Protein AF-A0A2N1VAC6-F1 (afdb_monomer_lite)

Sequence (76 aa):
MIYGVVNQSIVALRREPFERSEMVSQVLFGETFTIIENYNDWLRVQLTFDSYEGWIDAKLCVIIDQEQMDLLSLSD

Structure (mmCIF, N/CA/C/O backbone):
data_AF-A0A2N1VAC6-F1
#
_entry.id   AF-A0A2N1VAC6-F1
#
loop_
_atom_site.group_PDB
_atom_site.id
_atom_site.type_symbol
_atom_site.label_atom_id
_atom_site.label_alt_id
_atom_site.label_comp_id
_atom_site.label_asym_id
_atom_site.label_entity_id
_atom_site.label_seq_id
_atom_site.pdbx_PDB_ins_code
_atom_site.Cartn_x
_atom_site.Cartn_y
_atom_site.Cartn_z
_atom_site.occupancy
_atom_site.B_iso_or_equiv
_atom_site.auth_seq_id
_atom_site.auth_comp_id
_atom_site.auth_asym_id
_atom_site.auth_atom_id
_atom_site.pdbx_PDB_model_num
ATOM 1 N N . MET A 1 1 ? -12.212 10.406 -1.252 1.00 81.81 1 MET A N 1
ATOM 2 C CA . MET A 1 1 ? -10.835 9.871 -1.359 1.00 81.81 1 MET A CA 1
ATOM 3 C C . MET A 1 1 ? -10.941 8.358 -1.518 1.00 81.81 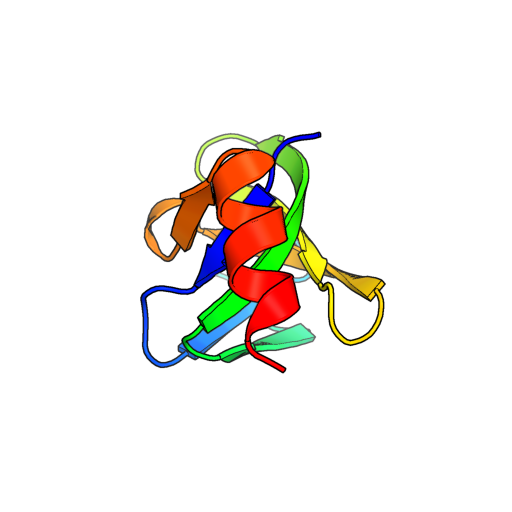1 MET A C 1
ATOM 5 O O . MET A 1 1 ? -12.031 7.842 -1.302 1.00 81.81 1 MET A O 1
ATOM 9 N N . ILE A 1 2 ? -9.892 7.672 -1.977 1.00 93.62 2 ILE A N 1
ATOM 10 C CA . ILE A 1 2 ? -9.889 6.203 -2.092 1.00 93.62 2 ILE A CA 1
ATOM 11 C C . ILE A 1 2 ? -8.966 5.666 -1.002 1.00 93.62 2 ILE A C 1
ATOM 13 O O . ILE A 1 2 ? -7.865 6.192 -0.829 1.00 93.62 2 ILE A O 1
ATOM 17 N N . TYR A 1 3 ? -9.412 4.643 -0.282 1.00 97.12 3 TYR A N 1
ATOM 18 C CA . TYR A 1 3 ? -8.689 4.066 0.843 1.00 97.12 3 TYR A CA 1
ATOM 19 C C . TYR A 1 3 ? -8.371 2.601 0.584 1.00 97.12 3 TYR A C 1
ATOM 21 O O . TYR A 1 3 ? -8.930 1.962 -0.313 1.00 97.12 3 TYR A O 1
ATOM 29 N N . GLY A 1 4 ? -7.476 2.062 1.395 1.00 96.94 4 GLY A N 1
ATOM 30 C CA . GLY A 1 4 ? -7.242 0.635 1.443 1.00 96.94 4 GLY A CA 1
ATOM 31 C C . GLY A 1 4 ? -6.871 0.167 2.835 1.00 96.94 4 GLY A C 1
ATOM 32 O O . GLY A 1 4 ? -6.496 0.953 3.705 1.00 96.94 4 GLY A O 1
ATOM 33 N N . VAL A 1 5 ? -6.995 -1.141 3.014 1.00 97.12 5 VAL A N 1
ATOM 34 C CA . VAL A 1 5 ? -6.576 -1.861 4.211 1.00 97.12 5 VAL A CA 1
ATOM 35 C C . VAL A 1 5 ? -5.733 -3.064 3.811 1.00 97.12 5 VAL A C 1
ATOM 37 O O . VAL A 1 5 ? -6.005 -3.739 2.809 1.00 97.12 5 VAL A O 1
ATOM 40 N N . VAL A 1 6 ? -4.693 -3.340 4.587 1.00 96.94 6 VAL A N 1
ATOM 41 C CA . VAL A 1 6 ? -3.851 -4.519 4.386 1.00 96.94 6 VAL A CA 1
ATOM 42 C C . VAL A 1 6 ? -4.576 -5.776 4.873 1.00 96.94 6 VAL A C 1
ATOM 44 O O . VAL A 1 6 ? -4.986 -5.858 6.030 1.00 96.94 6 VAL A O 1
ATOM 47 N N . ASN A 1 7 ? -4.705 -6.783 3.999 1.00 92.94 7 ASN A N 1
ATOM 48 C CA . ASN A 1 7 ? -5.356 -8.064 4.318 1.00 92.94 7 ASN A CA 1
ATOM 49 C C . ASN A 1 7 ? -4.381 -9.242 4.493 1.00 92.94 7 ASN A C 1
ATOM 51 O O . ASN A 1 7 ? -4.810 -10.347 4.824 1.00 92.94 7 ASN A O 1
ATOM 55 N N . GLN A 1 8 ? -3.085 -9.017 4.270 1.00 94.62 8 GLN A N 1
ATOM 56 C CA . GLN A 1 8 ? -2.018 -9.985 4.526 1.00 94.62 8 GLN A CA 1
ATOM 57 C C . GLN A 1 8 ? -1.371 -9.715 5.882 1.00 94.62 8 GLN A C 1
ATOM 59 O O . GLN A 1 8 ? -1.446 -8.605 6.394 1.00 94.62 8 GLN A O 1
ATOM 64 N N . SER A 1 9 ? -0.696 -10.710 6.464 1.00 95.94 9 SER A N 1
ATOM 65 C CA . SER A 1 9 ? -0.016 -10.534 7.758 1.00 95.94 9 SER A CA 1
ATOM 66 C C . SER A 1 9 ? 0.981 -9.371 7.749 1.00 95.94 9 SER A C 1
ATOM 68 O O . SER A 1 9 ? 1.096 -8.655 8.740 1.00 95.94 9 SER A O 1
ATOM 70 N N . ILE A 1 10 ? 1.695 -9.201 6.634 1.00 96.38 10 ILE A N 1
ATOM 71 C CA . ILE A 1 10 ? 2.668 -8.135 6.420 1.00 96.38 10 ILE A CA 1
ATOM 72 C C . ILE A 1 10 ? 2.804 -7.848 4.924 1.00 96.38 10 ILE A C 1
ATOM 74 O O . ILE A 1 10 ? 2.770 -8.767 4.103 1.00 96.38 10 ILE A O 1
ATOM 78 N N . VAL A 1 11 ? 2.983 -6.580 4.576 1.00 97.19 11 VAL A N 1
ATOM 79 C CA . VAL A 1 11 ? 3.170 -6.096 3.209 1.00 97.19 11 VAL A CA 1
ATOM 80 C C . VA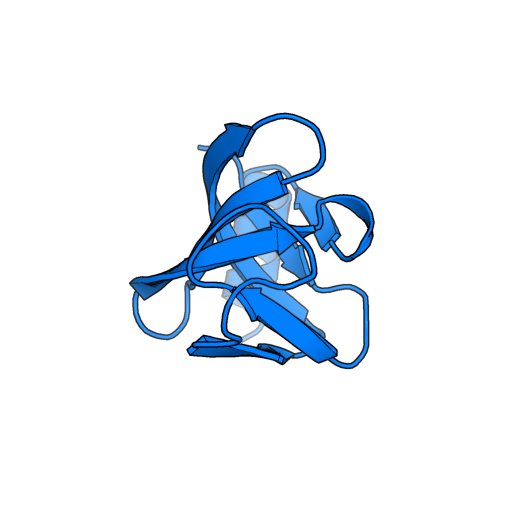L A 1 11 ? 4.362 -5.147 3.165 1.00 97.19 11 VAL A C 1
ATOM 82 O O . VAL A 1 11 ? 4.550 -4.318 4.051 1.00 97.19 11 VAL A O 1
ATOM 85 N N . ALA A 1 12 ? 5.202 -5.283 2.141 1.00 97.56 12 ALA A N 1
ATOM 86 C CA . ALA A 1 12 ? 6.348 -4.403 1.950 1.00 97.56 12 ALA A CA 1
ATOM 87 C C . ALA A 1 12 ? 5.894 -3.052 1.383 1.00 97.56 12 ALA A C 1
ATOM 89 O O . ALA A 1 12 ? 5.268 -3.010 0.324 1.00 97.56 12 ALA A O 1
ATOM 90 N N . LEU A 1 13 ? 6.278 -1.960 2.045 1.00 97.94 13 LEU A N 1
ATOM 91 C CA . LEU A 1 13 ? 6.186 -0.621 1.476 1.00 97.94 13 LEU A CA 1
ATOM 92 C C . LEU A 1 13 ? 7.490 -0.319 0.738 1.00 97.94 13 LEU A C 1
ATOM 94 O O . LEU A 1 13 ? 8.574 -0.379 1.327 1.00 97.94 13 LEU A O 1
ATOM 98 N N . ARG A 1 14 ? 7.404 -0.013 -0.554 1.00 98.38 14 ARG A N 1
ATOM 99 C CA . ARG A 1 14 ? 8.569 0.163 -1.428 1.00 98.38 14 ARG A CA 1
ATOM 100 C C . ARG A 1 14 ? 8.780 1.609 -1.851 1.00 98.38 14 ARG A C 1
ATOM 102 O O . ARG A 1 14 ? 7.835 2.390 -1.929 1.00 98.38 14 ARG A O 1
ATOM 109 N N . ARG A 1 15 ? 10.028 1.960 -2.168 1.00 98.19 15 ARG A N 1
ATOM 110 C CA . ARG A 1 15 ? 10.381 3.297 -2.672 1.00 98.19 15 ARG A CA 1
ATOM 111 C C . ARG A 1 15 ? 9.820 3.569 -4.072 1.00 98.19 15 ARG A C 1
ATOM 113 O O . ARG A 1 15 ? 9.449 4.700 -4.363 1.00 98.19 15 ARG A O 1
ATOM 120 N N . GLU A 1 16 ? 9.743 2.548 -4.924 1.00 98.25 16 GLU A N 1
ATOM 121 C CA . GLU A 1 16 ? 9.309 2.637 -6.327 1.00 98.25 16 GLU A CA 1
ATOM 122 C C . GLU A 1 16 ? 8.378 1.458 -6.696 1.00 98.25 16 GLU A C 1
ATOM 124 O O . GLU A 1 16 ? 8.455 0.404 -6.053 1.00 98.25 16 GLU A O 1
ATOM 129 N N . PRO A 1 17 ? 7.521 1.590 -7.733 1.00 97.62 17 PRO A N 1
ATOM 130 C CA . PRO A 1 17 ? 6.489 0.605 -8.071 1.00 97.62 17 PRO A CA 1
ATOM 131 C C . PRO A 1 17 ? 7.031 -0.591 -8.872 1.00 97.62 17 PRO A C 1
ATOM 133 O O . PRO A 1 17 ? 6.665 -0.819 -10.028 1.00 97.62 17 PRO A O 1
ATOM 136 N N . PHE A 1 18 ? 7.951 -1.348 -8.276 1.00 95.75 18 PHE A N 1
ATOM 137 C CA . PHE A 1 18 ? 8.399 -2.642 -8.791 1.00 95.75 18 PHE A CA 1
ATOM 138 C C . PHE A 1 18 ? 9.029 -3.507 -7.692 1.00 95.75 18 PHE A C 1
ATOM 140 O O . PHE A 1 18 ? 9.605 -3.025 -6.719 1.00 95.75 18 PHE A O 1
ATOM 147 N N . GLU A 1 19 ? 9.004 -4.824 -7.893 1.00 93.81 19 GLU A N 1
ATOM 148 C CA . GLU A 1 19 ? 9.342 -5.818 -6.862 1.00 93.81 19 GLU A CA 1
ATOM 149 C C . GLU A 1 19 ? 10.777 -5.777 -6.333 1.00 93.81 19 GLU A C 1
ATOM 151 O O . GLU A 1 19 ? 11.058 -6.203 -5.215 1.00 93.81 19 GLU A O 1
ATOM 156 N N . ARG A 1 20 ? 11.717 -5.292 -7.143 1.00 95.75 20 ARG A N 1
ATOM 157 C CA . ARG A 1 20 ? 13.129 -5.179 -6.752 1.00 95.75 20 ARG A CA 1
ATOM 158 C C . ARG A 1 20 ? 13.457 -3.849 -6.078 1.00 95.75 20 ARG A C 1
ATOM 160 O O . ARG A 1 20 ? 14.609 -3.655 -5.701 1.00 95.75 20 ARG A O 1
ATOM 167 N N . SER A 1 21 ? 12.487 -2.942 -5.960 1.00 97.06 21 SER A N 1
ATOM 168 C CA . SER A 1 21 ? 12.695 -1.664 -5.294 1.00 97.06 21 SER A CA 1
ATOM 169 C C . SER A 1 21 ? 12.951 -1.877 -3.805 1.00 97.06 21 SER A C 1
ATOM 171 O O . SER A 1 21 ? 12.442 -2.826 -3.195 1.00 97.06 21 SER A O 1
ATOM 173 N N . GLU A 1 22 ? 13.751 -0.985 -3.231 1.00 97.69 22 GLU A N 1
ATOM 174 C CA . GLU A 1 22 ? 14.050 -0.951 -1.807 1.00 97.69 22 GLU A CA 1
ATOM 175 C C . GLU A 1 22 ? 12.758 -0.973 -0.983 1.00 97.69 22 GLU A C 1
ATOM 177 O O . GLU A 1 22 ? 11.836 -0.188 -1.218 1.00 97.69 22 GLU A O 1
ATOM 182 N N . MET A 1 23 ? 12.707 -1.880 -0.008 1.00 97.75 23 MET A N 1
ATOM 183 C CA . MET A 1 23 ? 11.673 -1.882 1.018 1.00 97.75 23 MET A CA 1
ATOM 184 C C . MET A 1 23 ? 12.031 -0.809 2.046 1.00 97.75 23 MET A C 1
ATOM 186 O O . MET A 1 23 ? 13.020 -0.946 2.762 1.00 97.75 23 MET A O 1
ATOM 190 N N . VAL A 1 24 ? 11.239 0.257 2.085 1.00 97.44 24 VAL A N 1
ATOM 191 C CA . VAL A 1 24 ? 11.454 1.415 2.965 1.00 97.44 24 VAL A CA 1
ATOM 192 C C . VAL A 1 24 ? 10.717 1.278 4.293 1.00 97.44 24 VAL A C 1
ATOM 194 O O . VAL A 1 24 ? 11.133 1.875 5.280 1.00 97.44 24 VAL A O 1
ATOM 197 N N . SER A 1 25 ? 9.649 0.476 4.329 1.00 96.50 25 SER A N 1
ATOM 198 C CA . SER A 1 25 ? 8.906 0.140 5.544 1.00 96.50 25 SER A CA 1
ATOM 199 C C . SER A 1 25 ? 8.134 -1.175 5.365 1.00 96.50 25 SER A C 1
ATOM 201 O O . SER A 1 25 ? 8.184 -1.812 4.307 1.00 96.50 25 SER A O 1
ATOM 203 N N . GLN A 1 26 ? 7.419 -1.587 6.405 1.00 95.81 26 GLN A N 1
ATOM 204 C CA . GLN A 1 26 ? 6.508 -2.724 6.414 1.00 95.81 26 GLN A CA 1
ATOM 205 C C . GLN A 1 26 ? 5.159 -2.282 6.978 1.00 95.81 26 GLN A C 1
ATOM 207 O O . GLN A 1 26 ? 5.125 -1.532 7.947 1.00 95.81 26 GLN A O 1
ATOM 212 N N . VAL A 1 27 ? 4.079 -2.763 6.367 1.00 96.81 27 VAL A N 1
ATOM 213 C CA . VAL A 1 27 ? 2.692 -2.465 6.739 1.00 96.81 27 VAL A CA 1
ATOM 214 C C . VAL A 1 27 ? 2.034 -3.760 7.209 1.00 96.81 27 VAL A C 1
ATOM 216 O O . VAL A 1 27 ? 2.192 -4.803 6.571 1.00 96.81 27 VAL A O 1
ATOM 219 N N . LEU A 1 28 ? 1.350 -3.728 8.343 1.00 96.50 28 LEU A N 1
ATOM 220 C CA . LEU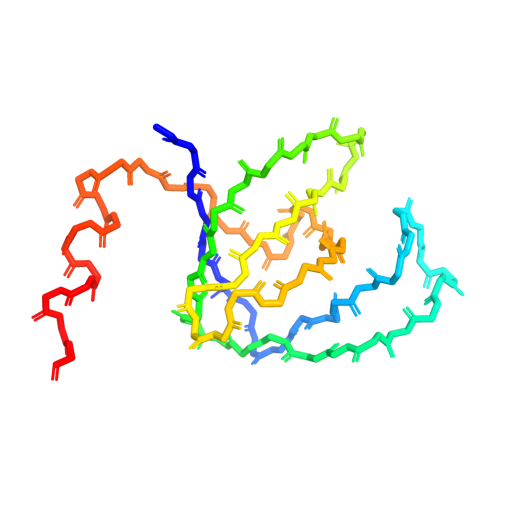 A 1 28 ? 0.801 -4.890 9.036 1.00 96.50 28 LEU A CA 1
ATOM 221 C C . LEU A 1 28 ? -0.672 -5.124 8.689 1.00 96.50 28 LEU A C 1
ATOM 223 O O . LEU A 1 28 ? -1.374 -4.233 8.216 1.00 96.50 28 LEU A O 1
ATOM 227 N N . PHE A 1 29 ? -1.152 -6.341 8.953 1.00 95.56 29 PHE A N 1
ATOM 228 C CA . PHE A 1 29 ? -2.569 -6.682 8.821 1.00 95.56 29 PHE A CA 1
ATOM 229 C C . PHE A 1 29 ? -3.471 -5.673 9.544 1.00 95.56 29 PHE A C 1
ATOM 231 O O . PHE A 1 29 ? -3.272 -5.399 10.727 1.00 95.56 29 PHE A O 1
ATOM 238 N N . GLY A 1 30 ? -4.496 -5.185 8.847 1.00 94.56 30 GLY A N 1
ATOM 239 C CA . GLY A 1 30 ? -5.473 -4.242 9.388 1.00 94.56 30 GLY A CA 1
ATOM 240 C C . GLY A 1 30 ? -5.046 -2.775 9.335 1.00 94.56 30 GLY A C 1
ATOM 241 O O . GLY A 1 30 ? -5.899 -1.911 9.517 1.00 94.56 30 GLY A O 1
ATOM 242 N N . GLU A 1 31 ? -3.783 -2.463 9.029 1.00 95.88 31 GLU A N 1
ATOM 243 C CA . GLU A 1 31 ? -3.380 -1.071 8.833 1.00 95.88 31 GLU A CA 1
ATOM 244 C C . GLU A 1 31 ? -4.047 -0.479 7.589 1.00 95.88 31 GLU A C 1
ATOM 246 O O . GLU A 1 31 ? -4.184 -1.127 6.543 1.00 95.88 31 GLU A O 1
ATOM 251 N N . THR A 1 32 ? -4.466 0.777 7.726 1.00 96.94 32 THR A N 1
ATOM 252 C CA . THR A 1 32 ? -5.184 1.527 6.699 1.00 96.94 32 THR A CA 1
ATOM 253 C C . THR A 1 32 ? -4.296 2.589 6.069 1.00 96.94 32 THR A C 1
ATOM 255 O O . THR A 1 32 ? -3.307 3.052 6.647 1.00 96.94 32 THR A O 1
ATOM 258 N N . PHE A 1 33 ? -4.659 2.988 4.857 1.00 97.31 33 PHE A N 1
ATOM 259 C CA . PHE A 1 33 ? -3.947 4.015 4.116 1.00 97.31 33 PHE A CA 1
ATOM 260 C C . PHE A 1 33 ? -4.860 4.720 3.115 1.00 97.31 33 PHE A C 1
ATOM 262 O O . PHE A 1 33 ? -5.884 4.190 2.676 1.00 97.31 33 PHE A O 1
ATOM 269 N N . THR A 1 34 ? -4.450 5.917 2.705 1.00 98.00 34 THR A N 1
ATOM 270 C CA . THR A 1 34 ? -5.075 6.651 1.599 1.00 98.00 34 THR A CA 1
ATOM 271 C C . THR A 1 34 ? -4.300 6.390 0.314 1.00 98.00 34 THR A C 1
ATOM 273 O O . THR A 1 34 ? -3.072 6.468 0.303 1.00 98.00 34 THR A O 1
ATOM 276 N N . ILE A 1 35 ? -4.998 6.105 -0.785 1.00 97.69 35 ILE A N 1
ATOM 277 C CA . ILE A 1 35 ? -4.386 5.926 -2.105 1.00 97.69 35 ILE A CA 1
ATOM 278 C C . ILE A 1 35 ? -4.228 7.300 -2.763 1.00 97.69 35 ILE A C 1
ATOM 280 O O . ILE A 1 35 ? -5.208 8.013 -2.987 1.00 97.69 35 ILE A O 1
ATOM 284 N N . ILE A 1 36 ? -2.984 7.658 -3.078 1.00 97.44 36 ILE A N 1
ATOM 285 C CA . ILE A 1 36 ? -2.604 8.942 -3.680 1.00 97.44 36 ILE A CA 1
ATOM 286 C C . ILE A 1 36 ? -2.446 8.807 -5.199 1.00 97.44 36 ILE A C 1
ATOM 288 O O . ILE A 1 36 ? -2.782 9.726 -5.942 1.00 97.44 36 ILE A O 1
ATOM 292 N N . GLU A 1 37 ? -1.932 7.668 -5.666 1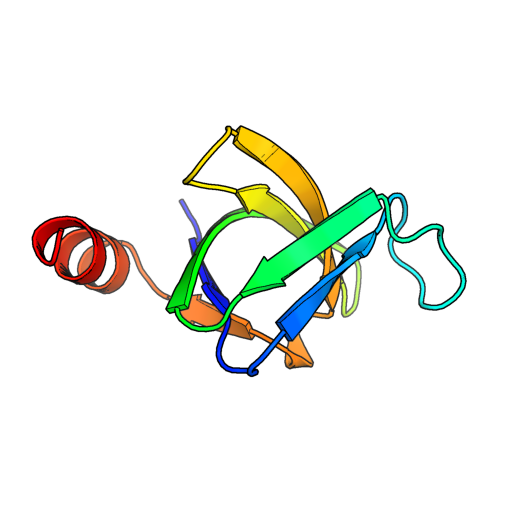.00 97.25 37 GLU A N 1
ATOM 293 C CA . GLU A 1 37 ? -1.663 7.408 -7.083 1.00 97.25 37 GLU A CA 1
ATOM 294 C C . GLU A 1 37 ? -1.810 5.916 -7.404 1.00 97.25 37 GLU A C 1
ATOM 296 O O . GLU A 1 37 ? -1.501 5.063 -6.574 1.00 97.25 37 GLU A O 1
ATOM 301 N N . ASN A 1 38 ? -2.246 5.607 -8.627 1.00 95.94 38 ASN A N 1
ATOM 302 C CA . ASN A 1 38 ? -2.303 4.249 -9.164 1.00 95.94 38 ASN A CA 1
ATOM 303 C C . ASN A 1 38 ? -1.360 4.132 -10.365 1.00 95.94 38 ASN A C 1
ATOM 305 O O . ASN A 1 38 ? -1.459 4.927 -11.301 1.00 95.94 38 ASN A O 1
ATOM 309 N N . TYR A 1 39 ? -0.501 3.113 -10.374 1.00 97.12 39 TYR A N 1
ATOM 310 C CA . TYR A 1 39 ? 0.408 2.816 -11.479 1.00 97.12 39 TYR A CA 1
ATOM 311 C C . TYR A 1 39 ? 0.461 1.308 -11.744 1.00 97.12 39 TYR A C 1
ATOM 313 O O . TYR A 1 39 ? 1.121 0.558 -11.027 1.00 97.12 39 TYR A O 1
ATOM 321 N N . ASN A 1 40 ? -0.200 0.853 -12.813 1.00 96.00 40 ASN A N 1
ATOM 322 C CA . ASN A 1 40 ? -0.369 -0.576 -13.114 1.00 96.00 40 ASN A CA 1
ATOM 323 C C . ASN A 1 40 ? -0.923 -1.342 -11.891 1.00 96.00 40 ASN A C 1
ATOM 325 O O . ASN A 1 40 ? -1.983 -0.986 -11.386 1.00 96.00 40 ASN A O 1
ATOM 329 N N . ASP A 1 41 ? -0.193 -2.352 -11.409 1.00 96.50 41 ASP A N 1
ATOM 330 C CA . ASP A 1 41 ? -0.532 -3.161 -10.230 1.00 96.50 41 ASP A CA 1
ATOM 331 C C . ASP A 1 41 ? -0.066 -2.525 -8.899 1.00 96.50 41 ASP A C 1
ATOM 333 O O . ASP A 1 41 ? -0.106 -3.176 -7.858 1.00 96.50 41 ASP A O 1
ATOM 337 N N . TRP A 1 42 ? 0.406 -1.274 -8.909 1.00 98.06 42 TRP A N 1
ATOM 338 C CA . TRP A 1 42 ? 0.965 -0.598 -7.738 1.00 98.06 42 TRP A CA 1
ATOM 339 C C . TRP A 1 42 ? 0.123 0.590 -7.293 1.00 98.06 42 TRP A C 1
ATOM 341 O O . TRP A 1 42 ? -0.381 1.366 -8.107 1.00 98.06 42 TRP A O 1
ATOM 351 N N . LEU A 1 43 ? 0.047 0.765 -5.979 1.00 98.12 43 LEU A N 1
ATOM 352 C CA . LEU A 1 43 ? -0.630 1.869 -5.316 1.00 98.12 43 LEU A CA 1
ATOM 353 C C . LEU A 1 43 ? 0.418 2.709 -4.592 1.00 98.12 43 LEU A C 1
ATOM 355 O O . LEU A 1 43 ? 1.141 2.179 -3.746 1.00 98.12 43 LEU A O 1
ATOM 359 N N . ARG A 1 44 ? 0.500 4.006 -4.896 1.00 98.19 44 ARG A N 1
ATOM 360 C CA . ARG A 1 44 ? 1.212 4.959 -4.041 1.00 98.19 44 ARG A CA 1
ATOM 361 C C . ARG A 1 44 ? 0.266 5.340 -2.922 1.00 98.19 44 ARG A C 1
ATOM 363 O O . ARG A 1 44 ? -0.813 5.877 -3.184 1.00 98.19 44 ARG A O 1
ATOM 370 N N . VAL A 1 45 ? 0.657 5.055 -1.694 1.00 98.06 45 VAL A N 1
ATOM 371 C CA . VAL A 1 45 ? -0.203 5.202 -0.523 1.00 98.06 45 VAL A CA 1
ATOM 372 C C . VAL A 1 45 ? 0.443 6.104 0.515 1.00 98.06 45 VAL A C 1
ATOM 374 O O . VAL A 1 45 ? 1.667 6.208 0.567 1.00 98.06 45 VAL A O 1
ATOM 377 N N . GLN A 1 46 ? -0.392 6.733 1.336 1.00 98.00 46 GLN A N 1
ATOM 378 C CA . GLN A 1 46 ? -0.004 7.413 2.566 1.00 98.00 46 GLN A CA 1
ATOM 379 C C . GLN A 1 46 ? -0.615 6.657 3.742 1.00 98.00 46 GLN A C 1
ATOM 381 O O . GLN A 1 46 ? -1.840 6.511 3.805 1.00 98.00 46 GLN A O 1
ATOM 386 N N . LEU A 1 47 ? 0.227 6.157 4.644 1.00 97.00 47 LEU A N 1
ATOM 387 C CA . LEU A 1 47 ? -0.215 5.397 5.811 1.00 97.00 47 LEU A CA 1
ATOM 388 C C . LEU A 1 47 ? -0.977 6.293 6.788 1.00 97.00 47 LEU A C 1
ATOM 390 O O . LEU A 1 47 ? -0.559 7.417 7.063 1.00 97.00 47 LEU A O 1
ATOM 394 N N . THR A 1 48 ? -2.071 5.786 7.357 1.00 95.12 48 THR A N 1
ATOM 395 C CA . THR A 1 48 ? -2.867 6.543 8.337 1.00 95.12 48 THR A CA 1
ATOM 396 C C . THR A 1 48 ? -2.105 6.758 9.653 1.00 95.12 48 THR A C 1
ATOM 398 O O . THR A 1 48 ? -2.313 7.767 10.320 1.00 95.12 48 THR A O 1
ATOM 401 N N . PHE A 1 49 ? -1.199 5.840 10.016 1.00 92.44 49 PHE A N 1
ATOM 402 C CA . PHE A 1 49 ? -0.473 5.851 11.292 1.00 92.44 49 PHE A CA 1
ATOM 403 C C . PHE A 1 49 ? 0.532 7.008 11.425 1.00 92.44 49 PHE A C 1
ATOM 405 O O . PHE A 1 49 ? 0.539 7.713 12.433 1.00 92.44 49 PHE A O 1
ATOM 412 N N . ASP A 1 50 ? 1.381 7.215 10.416 1.00 94.38 50 ASP A N 1
ATOM 413 C CA . ASP A 1 50 ? 2.501 8.166 10.467 1.00 94.38 50 ASP A CA 1
ATOM 414 C C . ASP A 1 50 ? 2.593 9.085 9.238 1.00 94.38 50 ASP A C 1
ATOM 416 O O . ASP A 1 50 ? 3.537 9.866 9.113 1.00 94.38 50 ASP A O 1
ATOM 420 N N . SER A 1 51 ? 1.609 9.021 8.333 1.00 96.12 51 SER A N 1
ATOM 421 C CA . SER A 1 51 ? 1.607 9.744 7.054 1.00 96.12 51 SER A CA 1
ATOM 422 C C . SER A 1 51 ? 2.798 9.416 6.143 1.00 96.12 51 SER A C 1
ATOM 424 O O . SER A 1 51 ? 3.076 10.170 5.206 1.00 96.12 51 SER A O 1
ATOM 426 N N . TYR A 1 52 ? 3.509 8.308 6.380 1.00 97.31 52 TYR A N 1
ATOM 427 C CA . TYR A 1 52 ? 4.615 7.900 5.527 1.00 97.31 52 TYR A CA 1
ATOM 428 C C . TYR A 1 52 ? 4.101 7.413 4.170 1.00 97.31 52 TYR A C 1
ATOM 430 O O . TYR A 1 52 ? 3.039 6.793 4.066 1.00 97.31 52 TYR A O 1
ATOM 438 N N . GLU A 1 53 ? 4.859 7.709 3.114 1.00 98.12 53 GLU A N 1
ATOM 439 C CA . GLU A 1 53 ? 4.466 7.417 1.738 1.00 98.12 53 GLU A CA 1
ATOM 440 C C . GLU A 1 53 ? 5.349 6.348 1.099 1.00 98.12 53 GLU A C 1
ATOM 442 O O . GLU A 1 53 ? 6.565 6.304 1.292 1.00 98.12 53 GLU A O 1
ATOM 447 N N . GLY A 1 54 ? 4.736 5.524 0.258 1.00 98.06 54 GLY A N 1
ATOM 448 C CA . GLY A 1 54 ? 5.450 4.555 -0.560 1.00 98.06 54 GLY A CA 1
ATOM 449 C C . GLY A 1 54 ? 4.516 3.760 -1.456 1.00 98.06 54 GLY A C 1
ATOM 450 O O . GLY A 1 54 ? 3.340 4.089 -1.598 1.00 98.06 54 GLY A O 1
ATOM 451 N N . TRP A 1 55 ? 5.058 2.719 -2.077 1.00 98.50 55 TRP A N 1
ATOM 452 C CA . TRP A 1 55 ? 4.360 1.882 -3.043 1.00 98.50 55 TRP A CA 1
ATOM 453 C C . TRP A 1 55 ? 4.043 0.502 -2.477 1.00 98.50 55 TRP A C 1
ATOM 455 O O . TRP A 1 55 ? 4.913 -0.147 -1.895 1.00 98.50 55 TRP A O 1
ATOM 465 N N . ILE A 1 56 ? 2.813 0.043 -2.695 1.00 97.88 56 ILE A N 1
ATOM 466 C CA . ILE A 1 56 ? 2.323 -1.285 -2.314 1.00 97.88 56 ILE A CA 1
ATOM 467 C C . ILE A 1 56 ? 1.754 -1.997 -3.550 1.00 97.88 56 ILE A C 1
ATOM 469 O O . ILE A 1 56 ? 1.138 -1.353 -4.399 1.00 97.88 56 ILE A O 1
ATOM 473 N N . ASP A 1 57 ? 1.948 -3.317 -3.656 1.00 97.19 57 ASP A N 1
ATOM 474 C CA . ASP A 1 57 ? 1.258 -4.142 -4.660 1.00 97.19 57 ASP A CA 1
ATOM 475 C C . ASP A 1 57 ? -0.238 -4.225 -4.315 1.00 97.19 57 ASP A C 1
ATOM 477 O O . ASP A 1 57 ? -0.621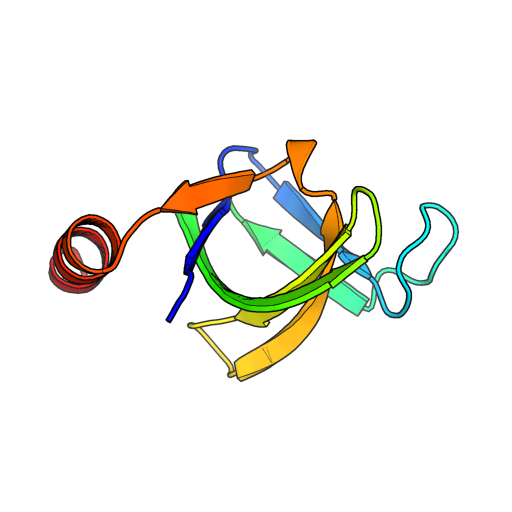 -4.703 -3.242 1.00 97.19 57 ASP A O 1
ATOM 481 N N . ALA A 1 58 ? -1.087 -3.781 -5.241 1.00 96.00 58 ALA A N 1
ATOM 482 C CA . ALA A 1 58 ? -2.535 -3.734 -5.083 1.00 96.00 58 ALA A CA 1
ATOM 483 C C . ALA A 1 58 ? -3.154 -5.096 -4.718 1.00 96.00 58 ALA A C 1
ATOM 485 O O . ALA A 1 58 ? -4.194 -5.140 -4.065 1.00 96.00 58 ALA A O 1
ATOM 486 N N . LYS A 1 59 ? -2.520 -6.215 -5.098 1.00 95.31 59 LYS A N 1
ATOM 487 C CA . LYS A 1 59 ? -2.998 -7.583 -4.820 1.00 95.31 59 LYS A CA 1
ATOM 488 C C . LYS A 1 59 ? -2.917 -7.959 -3.341 1.00 95.31 59 LYS A C 1
ATOM 490 O O . LYS A 1 59 ? -3.558 -8.924 -2.927 1.00 95.31 59 LYS A O 1
ATOM 495 N N . LEU A 1 60 ? -2.122 -7.232 -2.556 1.00 95.75 60 LEU A N 1
ATOM 496 C CA . LEU A 1 60 ? -1.890 -7.496 -1.133 1.00 95.75 60 LEU A CA 1
ATOM 497 C C . LEU A 1 60 ? -2.799 -6.659 -0.217 1.00 95.75 60 LEU A C 1
ATOM 499 O O . LEU A 1 60 ? -2.641 -6.672 1.007 1.00 95.75 60 LEU A O 1
ATOM 503 N N . CYS A 1 61 ? -3.734 -5.907 -0.798 1.00 96.00 61 CYS A N 1
ATOM 504 C CA . CYS A 1 61 ? -4.630 -5.017 -0.074 1.00 96.00 61 CYS A CA 1
ATOM 505 C C . CYS A 1 61 ? -6.067 -5.132 -0.580 1.00 96.00 61 CYS A C 1
ATOM 507 O O . CYS A 1 61 ? -6.343 -5.680 -1.647 1.00 96.00 61 CYS A O 1
ATOM 509 N N . VAL A 1 62 ? -6.995 -4.590 0.203 1.00 96.94 62 VAL A N 1
ATOM 510 C CA . VAL A 1 62 ? -8.399 -4.439 -0.182 1.00 96.94 62 VAL A CA 1
ATOM 511 C C . VAL A 1 62 ? -8.698 -2.954 -0.288 1.00 96.94 62 VAL A C 1
ATOM 513 O O . VAL A 1 62 ? -8.437 -2.207 0.652 1.00 96.94 62 VAL A O 1
ATOM 516 N N . ILE A 1 63 ? -9.230 -2.534 -1.435 1.00 96.50 63 ILE A N 1
ATOM 517 C CA . ILE A 1 63 ? -9.727 -1.170 -1.629 1.00 96.50 63 ILE A CA 1
ATOM 518 C C . ILE A 1 63 ? -11.063 -1.052 -0.906 1.00 96.50 63 ILE A C 1
ATOM 520 O O . ILE A 1 63 ? -11.934 -1.909 -1.072 1.00 96.50 63 ILE A O 1
ATOM 524 N N . ILE A 1 64 ? -11.208 0.013 -0.129 1.00 96.69 64 ILE A N 1
ATOM 525 C CA . ILE A 1 64 ? -12.406 0.294 0.654 1.00 96.69 64 ILE A CA 1
ATOM 526 C C . ILE A 1 64 ? -12.912 1.709 0.365 1.00 96.69 64 ILE A C 1
ATOM 528 O O . ILE A 1 64 ? -12.157 2.586 -0.076 1.00 96.69 64 ILE A O 1
ATOM 532 N N . ASP A 1 65 ? -14.204 1.924 0.584 1.00 95.94 65 ASP A N 1
ATOM 533 C CA . ASP A 1 65 ? -14.823 3.242 0.492 1.00 95.94 65 ASP A CA 1
ATOM 534 C C . ASP A 1 65 ? -14.687 4.044 1.802 1.00 95.94 65 ASP A C 1
ATOM 536 O O . ASP A 1 65 ? -14.063 3.615 2.775 1.00 95.94 65 ASP A O 1
ATOM 540 N N . GLN A 1 66 ? -15.239 5.261 1.801 1.00 94.69 66 GLN A N 1
ATOM 541 C CA . GLN A 1 66 ? -15.211 6.147 2.964 1.00 94.69 66 GLN A CA 1
ATOM 542 C C . GLN A 1 66 ? -15.993 5.571 4.150 1.00 94.69 66 GLN A C 1
ATOM 544 O O . GLN A 1 66 ? -15.530 5.684 5.276 1.00 94.69 66 GLN A O 1
ATOM 549 N N . GLU A 1 67 ? -17.152 4.952 3.915 1.00 94.75 67 GLU A N 1
ATOM 550 C CA . GLU A 1 67 ? -17.996 4.423 4.991 1.00 94.75 67 GLU A CA 1
ATOM 551 C C . GLU A 1 67 ? -17.274 3.287 5.726 1.00 94.75 67 GLU A C 1
ATOM 553 O O . GLU A 1 67 ? -17.235 3.250 6.955 1.00 94.75 67 GLU A O 1
ATOM 558 N N . GLN A 1 68 ? -16.623 2.399 4.976 1.00 95.06 68 GLN A N 1
ATOM 559 C CA . GLN A 1 68 ? -15.784 1.336 5.521 1.00 95.06 68 GLN A CA 1
ATOM 560 C C . GLN A 1 68 ? -14.578 1.884 6.296 1.00 95.06 68 GLN A C 1
ATOM 562 O O . GLN A 1 68 ? -14.252 1.362 7.361 1.00 95.06 68 GLN A O 1
ATOM 567 N N . MET A 1 69 ? -13.925 2.931 5.783 1.00 94.88 69 MET A N 1
ATOM 568 C CA . MET A 1 69 ? -12.809 3.590 6.469 1.00 94.88 69 MET A CA 1
ATOM 569 C C . MET A 1 69 ? -13.255 4.219 7.797 1.00 94.88 69 MET A C 1
ATOM 571 O O . MET A 1 69 ? -12.604 4.021 8.823 1.00 94.88 69 MET A O 1
ATOM 575 N N . ASP A 1 70 ? -14.386 4.924 7.794 1.00 93.88 70 ASP A N 1
ATOM 576 C CA . ASP A 1 70 ? -14.946 5.561 8.985 1.00 93.88 70 ASP A CA 1
ATOM 577 C C . ASP A 1 70 ? -15.270 4.507 10.058 1.00 93.88 70 ASP A C 1
ATOM 579 O O . ASP A 1 70 ? -14.894 4.671 11.220 1.00 93.88 70 ASP A O 1
ATOM 583 N N . LEU A 1 71 ? -15.875 3.377 9.670 1.00 93.00 71 LEU A N 1
ATOM 584 C CA . LEU A 1 71 ? -16.143 2.251 10.573 1.00 93.00 71 LEU A CA 1
ATOM 585 C C . LEU A 1 71 ? -14.870 1.667 11.200 1.00 93.00 71 LEU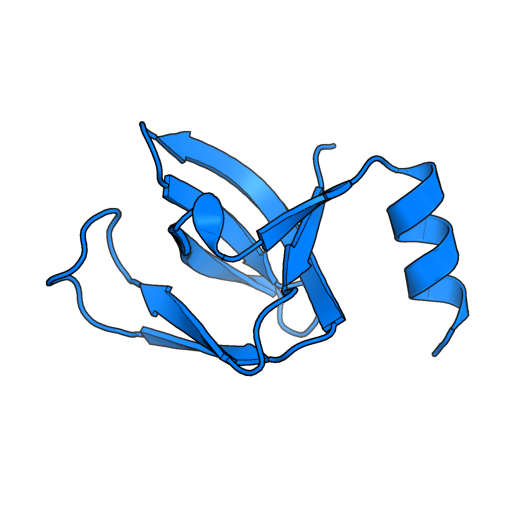 A C 1
ATOM 587 O O . LEU A 1 71 ? -14.876 1.353 12.389 1.00 93.00 71 LEU A O 1
ATOM 591 N N . LEU A 1 72 ? -13.789 1.527 10.428 1.00 89.50 72 LEU A N 1
ATOM 592 C CA . LEU A 1 72 ? -12.508 1.032 10.943 1.00 89.50 72 LEU A CA 1
ATOM 593 C C . LEU A 1 72 ? -11.871 2.033 11.916 1.00 89.50 72 LEU A C 1
ATOM 595 O O . LEU A 1 72 ? -11.381 1.628 12.966 1.00 89.50 72 LEU A O 1
ATOM 599 N N . SER A 1 73 ? -11.950 3.335 11.628 1.00 85.88 73 SER A N 1
ATOM 600 C CA . SER A 1 73 ? -11.405 4.382 12.508 1.00 85.88 73 SER A CA 1
ATOM 601 C C . SER A 1 73 ? -12.133 4.531 13.850 1.00 85.88 73 SER A C 1
ATOM 603 O O . SER A 1 73 ? -11.592 5.116 14.781 1.00 85.88 73 SER A O 1
ATOM 605 N N . LEU A 1 74 ? -13.358 4.007 13.964 1.00 81.62 74 LEU A N 1
ATOM 606 C CA . LEU A 1 74 ? -14.147 4.011 15.203 1.00 81.62 74 LEU A CA 1
ATOM 607 C C . LEU A 1 74 ? -13.810 2.840 16.140 1.00 81.62 74 LEU A C 1
ATOM 609 O O . LEU A 1 74 ? -14.394 2.747 17.220 1.00 81.62 74 LEU A O 1
ATOM 613 N N . SER A 1 75 ? -12.948 1.916 15.703 1.00 67.44 75 SER A N 1
ATOM 614 C CA . SER A 1 75 ? -12.603 0.703 16.454 1.00 67.44 75 SER A CA 1
ATOM 615 C C . SER A 1 75 ? -11.344 0.818 17.326 1.00 67.44 75 SER A C 1
ATOM 617 O O . SER A 1 75 ? -11.057 -0.124 18.067 1.00 67.44 75 SER A O 1
ATOM 619 N N . ASP A 1 76 ? -10.663 1.969 17.281 1.00 55.12 76 ASP A N 1
ATOM 620 C CA . ASP A 1 76 ? -9.567 2.368 18.180 1.00 55.12 76 ASP A CA 1
ATOM 621 C C . ASP A 1 76 ? -10.086 3.082 19.446 1.00 55.12 76 ASP A C 1
ATOM 623 O O . ASP A 1 76 ? -9.526 2.836 20.543 1.00 55.12 76 ASP A O 1
#

Foldseek 3Di:
DKKKFFQDQKWFFFADADDPGDRPDMDGHGWMWDFPDDDPQKTFTQTPPPRDTGITGVVRIDIDDPVVVVVSVVVD

Secondary structure (DSSP, 8-state):
-EEEEE-SSEEEEESSSSTTS-EEEEEETT-EEEEEEEETTEEEEEETTT--EEEEEGGGEEEE-HHHHHHHHTT-

pLDDT: mean 94.91, std 6.4, range [55.12, 98.5]

Radius of gyration: 11.5 Å; chains: 1; bounding box: 32×20×31 Å